Protein AF-A0AAX4HUR8-F1 (afdb_monomer)

Nearest PDB structures (foldseek):
  8ap1-assembly1_A  TM=4.121E-01  e=1.807E+00  Saccharomyces cerevisiae S288C
  8atw-assembly1_A  TM=3.876E-01  e=3.031E+00  Sac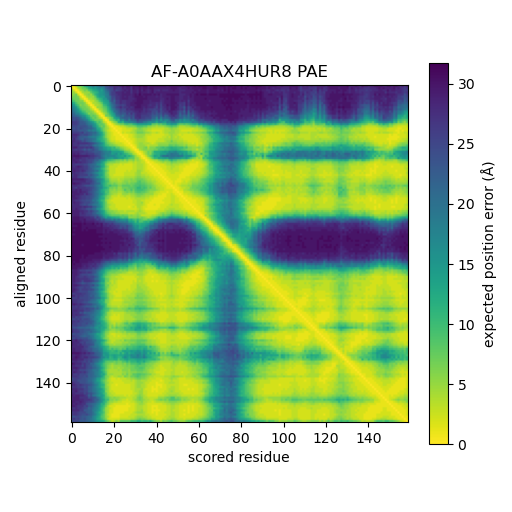charomyces cerevisiae S288C

Mean predicted aligned error: 12.11 Å

Organism: NCBI:txid28202

Secondary structure (DSSP, 8-state):
----------------PPPEEEEEEEEPP--TTEEEEEEEEEEEE-TTT--EEEEEEEEEEEEPP----------SS------PPPEEEEEEEEEEEE-TTEEEETTEEEEEETTEEEEEEEEEE-TTT-SEEEEE-SSEEEEEEE-TTSEEEEEEEE-

Foldseek 3Di:
DDDDDDPDPPPPPPPPDKDKDWQDKDFFDDDPQFDDKDKDWDWDADPVVQFIWIKIWIKTWGFDPDPPDPPDDDDPDDDDDPPRRDTDIDTRDIDITGDPQFGQDPQWTWRQDPVGIDTQFGWDADPPPRDTDTDGPPQKDWDWDADPRRIIIIMIIGD

pLDDT: mean 78.58, std 18.95, range [36.38, 96.88]

Radius of gyration: 25.35 Å; Cα contacts (8 Å, |Δi|>4): 285; chains: 1; bounding box: 39×41×106 Å

Structure (mmCIF, N/CA/C/O backbone):
data_AF-A0AAX4HUR8-F1
#
_entry.id   AF-A0AAX4HUR8-F1
#
loop_
_atom_site.group_PDB
_atom_site.id
_atom_site.type_symbol
_atom_site.label_atom_id
_atom_site.label_alt_id
_atom_site.label_comp_id
_atom_site.label_asym_id
_atom_site.label_entity_id
_atom_site.label_seq_id
_atom_site.pdbx_PDB_ins_code
_atom_site.Cartn_x
_atom_site.Cartn_y
_atom_site.Cartn_z
_atom_site.occupancy
_atom_site.B_iso_or_equiv
_atom_site.auth_seq_id
_atom_site.auth_comp_id
_atom_site.auth_asym_id
_atom_site.auth_atom_id
_atom_site.pdbx_PDB_model_num
ATOM 1 N N . MET A 1 1 ? 3.579 2.867 66.868 1.00 40.28 1 MET A N 1
ATOM 2 C CA . MET A 1 1 ? 4.511 2.815 65.719 1.00 40.28 1 MET A CA 1
ATOM 3 C C . MET A 1 1 ? 3.750 3.255 64.473 1.00 40.28 1 MET A C 1
ATOM 5 O O . MET A 1 1 ? 2.793 2.588 64.101 1.00 40.28 1 MET A O 1
ATOM 9 N N . LYS A 1 2 ? 4.072 4.431 63.918 1.00 36.38 2 LYS A N 1
ATOM 10 C CA . LYS A 1 2 ? 3.378 5.023 62.760 1.00 36.38 2 LYS A CA 1
ATOM 11 C C . LYS A 1 2 ? 3.908 4.366 61.481 1.00 36.38 2 LYS A C 1
ATOM 13 O O . LYS A 1 2 ? 5.104 4.434 61.228 1.00 36.38 2 LYS A O 1
ATOM 18 N N . LYS A 1 3 ? 3.035 3.700 60.721 1.00 42.44 3 LYS A N 1
ATOM 19 C CA . LYS A 1 3 ? 3.377 3.083 59.433 1.00 42.44 3 LYS A CA 1
ATOM 20 C C . LYS A 1 3 ? 3.291 4.147 58.340 1.00 42.44 3 LYS A C 1
ATOM 22 O O . LYS A 1 3 ? 2.216 4.676 58.078 1.00 42.44 3 LYS A O 1
ATOM 27 N N . THR A 1 4 ? 4.426 4.476 57.743 1.00 51.12 4 THR A N 1
ATOM 28 C CA . THR A 1 4 ? 4.532 5.285 56.529 1.00 51.12 4 THR A CA 1
ATOM 29 C C . THR A 1 4 ? 4.148 4.428 55.323 1.00 51.12 4 THR A C 1
ATOM 31 O O . THR A 1 4 ? 4.769 3.405 55.053 1.00 51.12 4 THR A O 1
ATOM 34 N N . LEU A 1 5 ? 3.100 4.842 54.611 1.00 49.22 5 LEU A N 1
ATOM 35 C CA . LEU A 1 5 ? 2.733 4.326 53.294 1.00 49.22 5 LEU A CA 1
ATOM 36 C C . LEU A 1 5 ? 3.484 5.150 52.244 1.00 49.22 5 LEU A C 1
ATOM 38 O O . LEU A 1 5 ? 3.211 6.336 52.083 1.00 49.22 5 LEU A O 1
ATOM 42 N N . ILE A 1 6 ? 4.438 4.530 51.550 1.00 50.50 6 ILE A N 1
ATOM 43 C CA . ILE A 1 6 ? 5.059 5.102 50.353 1.00 50.50 6 ILE A CA 1
ATOM 44 C C . ILE A 1 6 ? 4.239 4.605 49.163 1.00 50.50 6 ILE A C 1
ATOM 46 O O . ILE A 1 6 ? 4.325 3.439 48.784 1.00 50.50 6 ILE A O 1
ATOM 50 N N . ALA A 1 7 ? 3.406 5.482 48.607 1.00 49.34 7 ALA A N 1
ATOM 51 C CA . ALA A 1 7 ? 2.746 5.251 47.331 1.00 49.34 7 ALA A CA 1
ATOM 52 C C . ALA A 1 7 ? 3.764 5.503 46.210 1.00 49.34 7 ALA A C 1
ATOM 54 O O . ALA A 1 7 ? 4.065 6.648 45.877 1.00 49.34 7 ALA A O 1
ATOM 55 N N . ALA A 1 8 ? 4.328 4.431 45.654 1.00 50.16 8 ALA A N 1
ATOM 56 C CA . ALA A 1 8 ? 5.108 4.503 44.428 1.00 50.16 8 ALA A CA 1
ATOM 57 C C . ALA A 1 8 ? 4.134 4.590 43.245 1.00 50.16 8 ALA A C 1
ATOM 59 O O . ALA A 1 8 ? 3.567 3.590 42.806 1.00 50.16 8 ALA A O 1
ATOM 60 N N . LEU A 1 9 ? 3.903 5.813 42.770 1.00 45.25 9 LEU A N 1
ATOM 61 C CA . LEU A 1 9 ? 3.210 6.082 41.518 1.00 45.25 9 LEU A CA 1
ATOM 62 C C . LEU A 1 9 ? 4.134 5.637 40.374 1.00 45.25 9 LEU A C 1
ATOM 64 O O . LEU A 1 9 ? 5.033 6.369 39.966 1.00 45.25 9 LEU A O 1
ATOM 68 N N . VAL A 1 10 ? 3.957 4.404 39.903 1.00 46.19 10 VAL A N 1
ATOM 69 C CA . VAL A 1 10 ? 4.623 3.907 38.696 1.00 46.19 10 VAL A CA 1
ATOM 70 C C . VAL A 1 10 ? 3.979 4.623 37.511 1.00 46.19 10 VAL A C 1
ATOM 72 O O . VAL A 1 10 ? 2.896 4.250 37.067 1.00 46.19 10 VAL A O 1
ATOM 75 N N . LEU A 1 11 ? 4.620 5.689 37.023 1.00 46.53 11 LEU A N 1
ATOM 76 C CA . LEU A 1 11 ? 4.319 6.229 35.702 1.00 46.53 11 LEU A CA 1
ATOM 77 C C . LEU A 1 11 ? 4.696 5.151 34.681 1.00 46.53 11 LEU A C 1
ATOM 79 O O . LEU A 1 11 ? 5.865 4.996 34.333 1.00 46.53 11 LEU A O 1
ATOM 83 N N . ALA A 1 12 ? 3.707 4.387 34.225 1.00 45.06 12 ALA A N 1
ATOM 84 C CA . ALA A 1 12 ? 3.840 3.562 33.039 1.00 45.06 12 ALA A CA 1
ATOM 85 C C . ALA A 1 12 ? 3.946 4.501 31.830 1.00 45.06 12 ALA A C 1
ATOM 87 O O . ALA A 1 12 ? 2.948 4.901 31.236 1.00 45.06 12 ALA A O 1
ATOM 88 N N . THR A 1 13 ? 5.165 4.909 31.493 1.00 42.19 13 THR A N 1
ATOM 89 C CA . THR A 1 13 ? 5.462 5.466 30.176 1.00 42.19 13 THR A CA 1
ATOM 90 C C . THR A 1 13 ? 5.362 4.313 29.186 1.00 42.19 13 THR A C 1
ATOM 92 O O . THR A 1 13 ? 6.303 3.534 29.042 1.00 42.19 13 THR A O 1
ATOM 95 N N . SER A 1 14 ? 4.199 4.149 28.559 1.00 47.03 14 SER A N 1
ATOM 96 C CA . SER A 1 14 ? 4.033 3.257 27.416 1.00 47.03 14 SER A CA 1
ATOM 97 C C . SER A 1 14 ? 4.912 3.780 26.284 1.00 47.03 14 SER A C 1
ATOM 99 O O . SER A 1 14 ? 4.626 4.816 25.685 1.00 47.03 14 SER A O 1
ATOM 101 N N . ILE A 1 15 ? 6.024 3.093 26.049 1.00 45.91 15 ILE A N 1
ATOM 102 C CA . ILE A 1 15 ? 6.857 3.286 24.869 1.00 45.91 15 ILE A CA 1
ATOM 103 C C . ILE A 1 15 ? 6.041 2.668 23.732 1.00 45.91 15 ILE A C 1
ATOM 105 O O . ILE A 1 15 ? 5.941 1.448 23.657 1.00 45.91 15 ILE A O 1
ATOM 109 N N . ALA A 1 16 ? 5.365 3.494 22.934 1.00 48.47 16 ALA A N 1
ATOM 110 C CA . ALA A 1 16 ? 4.722 3.028 21.713 1.00 48.47 16 ALA A CA 1
ATOM 111 C C . ALA A 1 16 ? 5.844 2.619 20.752 1.00 48.47 16 ALA A C 1
ATOM 113 O O . ALA A 1 16 ? 6.583 3.477 20.259 1.00 48.47 16 ALA A O 1
ATOM 114 N N . ASN A 1 17 ? 6.056 1.316 20.579 1.00 57.72 17 ASN A N 1
ATOM 115 C CA . ASN A 1 17 ? 6.980 0.833 19.569 1.00 57.72 17 ASN A CA 1
ATOM 116 C C . ASN A 1 17 ? 6.216 0.769 18.248 1.00 57.72 17 ASN A C 1
ATOM 118 O O . ASN A 1 17 ? 5.099 0.266 18.168 1.00 57.72 17 ASN A O 1
ATOM 122 N N . ALA A 1 18 ? 6.826 1.294 17.193 1.00 63.19 18 ALA A N 1
ATOM 123 C CA . ALA A 1 18 ? 6.280 1.146 15.858 1.00 63.19 18 ALA A CA 1
ATOM 124 C C . ALA A 1 18 ? 6.401 -0.325 15.431 1.00 63.19 18 ALA A C 1
ATOM 126 O O . ALA A 1 18 ? 7.513 -0.852 15.364 1.00 63.19 18 ALA A O 1
ATOM 127 N N . ALA A 1 19 ? 5.282 -0.999 15.151 1.00 79.31 19 ALA A N 1
ATOM 128 C CA . ALA A 1 19 ? 5.323 -2.339 14.579 1.00 79.31 19 ALA A CA 1
ATOM 129 C C . ALA A 1 19 ? 5.488 -2.227 13.059 1.00 79.31 19 ALA A C 1
ATOM 131 O O . ALA A 1 19 ? 4.710 -1.544 12.393 1.00 79.31 19 ALA A O 1
ATOM 132 N N . GLU A 1 20 ? 6.492 -2.910 12.506 1.00 87.12 20 GLU A N 1
ATOM 133 C CA . GLU A 1 20 ? 6.749 -2.970 11.065 1.00 87.12 20 GLU A CA 1
ATOM 134 C C . GLU A 1 20 ? 6.484 -4.384 10.537 1.00 87.12 20 GLU A C 1
ATOM 136 O O . GLU A 1 20 ? 7.049 -5.364 11.025 1.00 87.12 20 GLU A O 1
ATOM 141 N N . VAL A 1 21 ? 5.631 -4.500 9.519 1.00 88.56 21 VAL A N 1
ATOM 142 C CA . VAL A 1 21 ? 5.256 -5.771 8.887 1.00 88.56 21 VAL A CA 1
ATOM 143 C C . VAL A 1 21 ? 5.483 -5.675 7.386 1.00 88.56 21 VAL A C 1
ATOM 145 O O . VAL A 1 21 ? 4.933 -4.806 6.713 1.00 88.56 21 VAL A O 1
ATOM 148 N N . THR A 1 22 ? 6.282 -6.584 6.827 1.00 91.88 22 THR A N 1
ATOM 149 C CA . THR A 1 22 ? 6.431 -6.689 5.368 1.00 91.88 22 THR A CA 1
ATOM 150 C C . THR A 1 22 ? 5.187 -7.350 4.782 1.00 91.88 22 THR A C 1
ATOM 152 O O . THR A 1 22 ? 4.938 -8.522 5.049 1.00 91.88 22 THR A O 1
ATOM 155 N N . VAL A 1 23 ? 4.417 -6.610 3.982 1.00 92.00 23 VAL A N 1
ATOM 156 C CA . VAL A 1 23 ? 3.168 -7.099 3.366 1.00 92.00 23 VAL A CA 1
ATOM 157 C C . VAL A 1 23 ? 3.392 -7.692 1.979 1.00 92.00 23 VAL A C 1
ATOM 159 O O . VAL A 1 23 ? 2.668 -8.588 1.564 1.00 92.00 23 VAL A O 1
ATOM 162 N N . LEU A 1 24 ? 4.410 -7.221 1.257 1.00 94.62 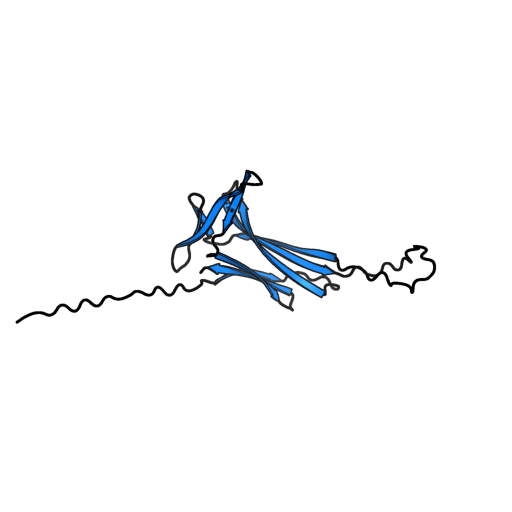24 LEU A N 1
ATOM 163 C CA . LEU A 1 24 ? 4.815 -7.797 -0.020 1.00 94.62 24 LEU A CA 1
ATOM 164 C C . LEU A 1 24 ? 6.322 -7.668 -0.190 1.00 94.62 24 LEU A C 1
ATOM 166 O O . LEU A 1 24 ? 6.900 -6.607 0.053 1.00 94.62 24 LEU A O 1
ATOM 170 N N . LYS A 1 25 ? 6.936 -8.740 -0.680 1.00 95.25 25 LYS A N 1
ATOM 171 C CA . LYS A 1 25 ? 8.327 -8.754 -1.112 1.00 95.25 25 LYS A CA 1
ATOM 172 C C . LYS A 1 25 ? 8.438 -9.556 -2.400 1.00 95.25 25 LYS A C 1
ATOM 174 O O . LYS A 1 25 ? 8.170 -10.754 -2.398 1.00 95.25 25 LYS A O 1
ATOM 179 N N . THR A 1 26 ? 8.780 -8.897 -3.501 1.00 95.00 26 THR A N 1
ATOM 180 C CA . THR A 1 26 ? 8.817 -9.535 -4.824 1.00 95.00 26 THR A CA 1
ATOM 181 C C . THR A 1 26 ? 9.828 -8.867 -5.749 1.00 95.00 26 THR A C 1
ATOM 183 O O . THR A 1 26 ? 10.299 -7.762 -5.487 1.00 95.00 26 THR A O 1
ATOM 186 N N . THR A 1 27 ? 10.163 -9.528 -6.851 1.00 93.31 27 THR A N 1
ATOM 187 C CA . THR A 1 27 ? 10.950 -8.932 -7.930 1.00 93.31 27 THR A CA 1
ATOM 188 C C . THR A 1 27 ? 10.004 -8.324 -8.954 1.00 93.31 27 THR A C 1
ATOM 190 O O . THR A 1 27 ? 9.115 -9.003 -9.465 1.00 93.31 27 THR A O 1
ATOM 193 N N . VAL A 1 28 ? 10.201 -7.046 -9.264 1.00 91.25 28 VAL A N 1
ATOM 194 C CA . VAL A 1 28 ? 9.466 -6.355 -10.320 1.00 91.25 28 VAL A CA 1
ATOM 195 C C . VAL A 1 28 ? 10.247 -6.393 -11.630 1.00 91.25 28 VAL A C 1
ATOM 197 O O . VAL A 1 28 ? 11.465 -6.209 -11.623 1.00 91.25 28 VAL A O 1
ATOM 200 N N . PRO A 1 29 ? 9.567 -6.640 -12.763 1.00 84.56 29 PRO A N 1
ATOM 201 C CA . PRO A 1 29 ? 10.210 -6.589 -14.063 1.00 84.56 29 PRO A CA 1
ATOM 202 C C . PRO A 1 29 ? 10.679 -5.162 -14.357 1.00 84.56 29 PRO A C 1
ATOM 204 O O . PRO A 1 29 ? 10.007 -4.192 -14.005 1.00 84.56 29 PRO A O 1
ATOM 207 N N . THR A 1 30 ? 11.822 -5.053 -15.031 1.00 79.00 30 THR A N 1
ATOM 208 C CA . THR A 1 30 ? 12.388 -3.776 -15.470 1.00 79.00 30 THR A CA 1
ATOM 209 C C . THR A 1 30 ? 12.462 -3.744 -16.983 1.00 79.00 30 THR A C 1
ATOM 211 O O . THR A 1 30 ? 12.902 -4.715 -17.607 1.00 79.00 30 THR A O 1
ATOM 214 N N . THR A 1 31 ? 12.062 -2.635 -17.600 1.00 75.19 31 THR A N 1
ATOM 215 C CA . THR A 1 31 ? 12.323 -2.445 -19.027 1.00 75.19 31 THR A CA 1
ATOM 216 C C . THR A 1 31 ? 13.791 -2.075 -19.240 1.00 75.19 31 THR A C 1
ATOM 218 O O . THR A 1 31 ? 14.363 -1.276 -18.505 1.00 75.19 31 THR A O 1
ATOM 221 N N . ALA A 1 32 ? 14.434 -2.617 -20.280 1.00 62.94 32 ALA A N 1
ATOM 222 C CA . ALA A 1 32 ? 15.856 -2.365 -20.562 1.00 62.94 32 ALA A CA 1
ATOM 223 C C . ALA A 1 32 ? 16.209 -0.876 -20.806 1.00 62.94 32 ALA A C 1
ATOM 225 O O . ALA A 1 32 ? 17.383 -0.530 -20.912 1.00 62.94 32 ALA A O 1
ATOM 226 N N . ARG A 1 33 ? 15.197 -0.006 -20.926 1.00 63.41 33 ARG A N 1
ATOM 227 C CA . ARG A 1 33 ? 15.302 1.436 -21.197 1.00 63.41 33 ARG A CA 1
ATOM 228 C C . ARG A 1 33 ? 14.920 2.304 -19.992 1.00 63.41 33 ARG A C 1
ATOM 230 O O . ARG A 1 33 ? 14.896 3.527 -20.123 1.00 63.41 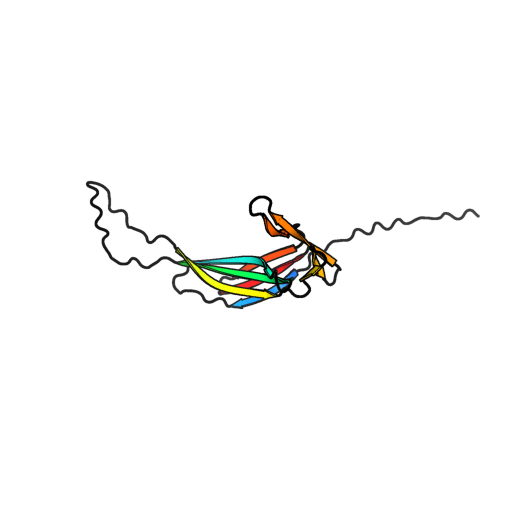33 ARG A O 1
ATOM 237 N N . ALA A 1 34 ? 14.592 1.694 -18.854 1.00 61.78 34 ALA A N 1
ATOM 238 C CA . ALA A 1 34 ? 14.195 2.410 -17.652 1.00 61.78 34 ALA A CA 1
ATOM 239 C C . ALA A 1 34 ? 15.394 3.089 -16.986 1.00 61.78 34 ALA A C 1
ATOM 241 O O . ALA A 1 34 ? 16.458 2.489 -16.829 1.00 61.78 34 ALA A O 1
ATOM 242 N N . TYR A 1 35 ? 15.198 4.334 -16.555 1.00 67.56 35 TYR A N 1
ATOM 243 C CA . TYR A 1 35 ? 16.200 5.071 -15.781 1.00 67.56 35 TYR A CA 1
ATOM 244 C C . TYR A 1 35 ? 15.877 5.068 -14.284 1.00 67.56 35 TYR A C 1
ATOM 246 O O . TYR A 1 35 ? 16.760 4.870 -13.453 1.00 67.56 35 TYR A O 1
ATOM 254 N N . ASN A 1 36 ? 14.595 5.241 -13.950 1.00 81.25 36 ASN A N 1
ATOM 255 C CA . ASN A 1 36 ? 14.095 5.282 -12.583 1.00 81.25 36 ASN A CA 1
ATOM 256 C C . ASN A 1 36 ? 12.824 4.445 -12.458 1.00 81.25 36 ASN A C 1
ATOM 258 O O . ASN A 1 36 ? 11.900 4.592 -13.259 1.00 81.25 36 ASN A O 1
ATOM 262 N N . GLN A 1 37 ? 12.763 3.625 -11.409 1.00 88.75 37 GLN A N 1
ATOM 263 C CA . GLN A 1 37 ? 11.538 2.975 -10.956 1.00 88.75 37 GLN A CA 1
ATOM 264 C C . GLN A 1 37 ? 11.033 3.704 -9.708 1.00 88.75 37 GLN A C 1
ATOM 266 O O . GLN A 1 37 ? 11.803 3.969 -8.785 1.00 88.75 37 GLN A O 1
ATOM 271 N N . THR A 1 38 ? 9.740 4.009 -9.665 1.00 91.81 38 THR A N 1
ATOM 272 C CA . THR A 1 38 ? 9.079 4.582 -8.488 1.00 91.81 38 THR A CA 1
ATOM 273 C C . THR A 1 38 ? 7.958 3.659 -8.049 1.00 91.81 38 THR A C 1
ATOM 275 O O . THR A 1 38 ? 7.145 3.237 -8.869 1.00 91.81 38 THR A O 1
ATOM 278 N N . ALA A 1 39 ? 7.912 3.346 -6.757 1.00 94.81 39 ALA A N 1
ATOM 279 C CA . ALA A 1 39 ? 6.862 2.527 -6.175 1.00 94.81 39 ALA A CA 1
ATOM 280 C C . ALA A 1 39 ? 5.927 3.359 -5.307 1.00 94.81 39 ALA A C 1
ATOM 282 O O . ALA A 1 39 ? 6.350 4.212 -4.528 1.00 94.81 39 ALA A O 1
ATOM 283 N N . TYR A 1 40 ? 4.643 3.057 -5.424 1.00 95.62 40 TYR A N 1
ATOM 284 C CA . TYR A 1 40 ? 3.569 3.663 -4.666 1.00 95.62 40 TYR A CA 1
ATOM 285 C C . TYR A 1 40 ? 2.756 2.556 -4.009 1.00 95.62 40 TYR A C 1
ATOM 287 O O . TYR A 1 40 ? 2.388 1.577 -4.659 1.00 95.62 40 TYR A O 1
ATOM 295 N N . ALA A 1 41 ? 2.429 2.734 -2.734 1.00 96.06 41 ALA A N 1
ATOM 296 C CA . ALA A 1 41 ? 1.454 1.911 -2.036 1.00 96.06 41 ALA A CA 1
ATOM 297 C C . ALA A 1 41 ? 0.392 2.807 -1.404 1.00 96.06 41 ALA A C 1
ATOM 299 O O . ALA A 1 41 ? 0.692 3.885 -0.888 1.00 96.06 41 ALA A O 1
ATOM 300 N N . LYS A 1 42 ? -0.862 2.365 -1.454 1.00 94.31 42 LYS A N 1
ATOM 301 C CA . LYS A 1 42 ? -1.986 3.035 -0.800 1.00 94.31 42 LYS A CA 1
ATOM 302 C C . LYS A 1 42 ? -2.940 2.019 -0.199 1.00 94.31 42 LYS A C 1
ATOM 304 O O . LYS A 1 42 ? -3.134 0.940 -0.754 1.00 94.31 42 LYS A O 1
ATOM 309 N N . PHE A 1 43 ? -3.580 2.405 0.896 1.00 93.94 43 PHE A N 1
ATOM 310 C CA . PHE A 1 43 ? -4.682 1.634 1.451 1.00 93.94 43 PHE A CA 1
ATOM 311 C C . PHE A 1 43 ? -5.867 1.657 0.487 1.00 93.94 43 PHE A C 1
ATOM 313 O O . PHE A 1 43 ? -6.192 2.686 -0.114 1.00 93.94 43 PHE A O 1
ATOM 320 N N . ALA A 1 44 ? -6.507 0.511 0.341 1.00 91.81 44 ALA A N 1
ATOM 321 C CA . ALA A 1 44 ? -7.730 0.334 -0.406 1.00 91.81 44 ALA A CA 1
ATOM 322 C C . ALA A 1 44 ? -8.706 -0.489 0.427 1.00 91.81 44 ALA A C 1
ATOM 324 O O . ALA A 1 44 ? -8.300 -1.372 1.179 1.00 91.81 44 ALA A O 1
ATOM 325 N N . ILE A 1 45 ? -9.986 -0.179 0.271 1.00 88.81 45 ILE A N 1
ATOM 326 C CA . ILE A 1 45 ? -11.082 -0.931 0.865 1.00 88.81 45 ILE A CA 1
ATOM 327 C C . ILE A 1 45 ? -12.019 -1.304 -0.270 1.00 88.81 45 ILE A C 1
ATOM 329 O O . ILE A 1 45 ? -12.361 -0.453 -1.098 1.00 88.81 45 ILE A O 1
ATOM 333 N N . ASP A 1 46 ? -12.387 -2.572 -0.322 1.00 85.50 46 ASP A N 1
ATOM 334 C CA . ASP A 1 46 ? -13.515 -3.029 -1.113 1.00 85.50 46 ASP A CA 1
ATOM 335 C C . ASP A 1 46 ? -14.795 -2.748 -0.316 1.00 85.50 46 ASP A C 1
ATOM 337 O O . ASP A 1 46 ? -14.933 -3.181 0.825 1.00 85.50 46 ASP A O 1
ATOM 341 N N . PHE A 1 47 ? -15.708 -1.955 -0.874 1.00 80.00 47 PHE A N 1
ATOM 342 C CA . PHE A 1 47 ? -16.917 -1.546 -0.155 1.00 80.00 47 PHE A CA 1
ATOM 343 C C . PHE A 1 47 ? -17.969 -2.650 -0.061 1.00 80.00 47 PHE A C 1
ATOM 345 O O . PHE A 1 47 ? -18.805 -2.593 0.842 1.00 80.00 47 PHE A O 1
ATOM 352 N N . ASP A 1 48 ? -17.915 -3.640 -0.950 1.00 82.56 48 ASP A N 1
ATOM 353 C CA . ASP A 1 48 ? -18.863 -4.746 -0.983 1.00 82.56 48 ASP A CA 1
ATOM 354 C C . ASP A 1 48 ? -18.430 -5.831 0.008 1.00 82.56 48 ASP A C 1
ATOM 356 O O . ASP A 1 48 ? -19.236 -6.300 0.814 1.00 82.56 48 ASP A O 1
ATOM 360 N N . THR A 1 49 ? -17.142 -6.190 0.008 1.00 83.38 49 THR A N 1
ATOM 361 C CA . THR A 1 49 ? -16.601 -7.226 0.906 1.00 83.38 49 THR A CA 1
ATOM 362 C C . THR A 1 49 ? -16.094 -6.678 2.238 1.00 83.38 49 THR A C 1
ATOM 364 O O . THR A 1 49 ? -15.857 -7.450 3.167 1.00 83.38 49 THR A O 1
ATOM 367 N N . LYS A 1 50 ? -15.928 -5.353 2.352 1.00 81.50 50 LYS A N 1
ATOM 368 C CA . LYS A 1 50 ? -15.261 -4.659 3.471 1.00 81.50 50 LYS A CA 1
ATOM 369 C C . LYS A 1 50 ? -13.820 -5.114 3.708 1.00 81.50 50 LYS A C 1
ATOM 371 O O 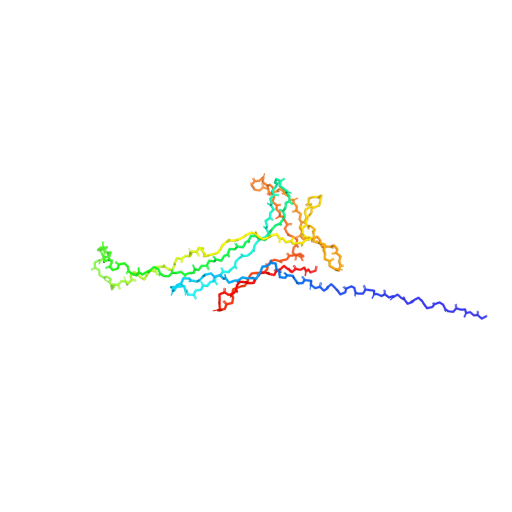. LYS A 1 50 ? -13.246 -4.823 4.760 1.00 81.50 50 LYS A O 1
ATOM 376 N N . GLU A 1 51 ? -13.217 -5.805 2.746 1.00 85.44 51 GLU A N 1
ATOM 377 C CA . GLU A 1 51 ? -11.829 -6.229 2.851 1.00 85.44 51 GLU A CA 1
ATOM 378 C C . GLU A 1 51 ? -10.879 -5.060 2.610 1.00 85.44 51 GLU A C 1
ATOM 380 O O . GLU A 1 51 ? -11.119 -4.179 1.778 1.00 85.44 51 GLU A O 1
ATOM 385 N N . THR A 1 52 ? -9.776 -5.064 3.353 1.00 88.06 52 THR A N 1
ATOM 386 C CA . THR A 1 52 ? -8.753 -4.025 3.280 1.00 88.06 52 THR A CA 1
ATOM 387 C C . THR A 1 52 ? -7.501 -4.594 2.618 1.00 88.06 52 THR A C 1
ATOM 389 O O . THR A 1 52 ? -7.117 -5.747 2.832 1.00 88.06 52 THR A O 1
ATOM 392 N N . ALA A 1 53 ? -6.871 -3.794 1.764 1.00 93.12 53 ALA A N 1
ATOM 393 C CA . ALA A 1 53 ? -5.699 -4.201 1.003 1.00 93.12 53 ALA A CA 1
ATOM 394 C C . ALA A 1 53 ? -4.720 -3.039 0.807 1.00 93.12 53 ALA A C 1
ATOM 396 O O . ALA A 1 53 ? -5.097 -1.864 0.799 1.00 93.12 53 ALA A O 1
ATOM 397 N N . ALA A 1 54 ? -3.455 -3.373 0.584 1.00 94.56 54 ALA A N 1
ATOM 398 C CA . ALA A 1 54 ? -2.462 -2.484 0.010 1.00 94.56 54 ALA A CA 1
ATOM 399 C C . ALA A 1 54 ? -2.540 -2.580 -1.518 1.00 94.56 54 ALA A C 1
ATOM 401 O O . ALA A 1 54 ? -2.173 -3.600 -2.101 1.00 94.56 54 ALA A O 1
ATOM 402 N N . LYS A 1 55 ? -2.979 -1.505 -2.182 1.00 95.81 55 LYS A N 1
ATOM 403 C CA . LYS A 1 55 ? -2.828 -1.362 -3.635 1.00 95.81 55 LYS A CA 1
ATOM 404 C C . LYS A 1 55 ? -1.452 -0.815 -3.944 1.00 95.81 55 LYS A C 1
ATOM 406 O O . LYS A 1 55 ? -1.093 0.264 -3.468 1.00 95.81 55 LYS A O 1
ATOM 411 N N . ILE A 1 56 ? -0.720 -1.549 -4.764 1.00 96.88 56 ILE A N 1
ATOM 412 C CA . ILE A 1 56 ? 0.679 -1.307 -5.073 1.00 96.88 56 ILE A CA 1
ATOM 413 C C . ILE A 1 56 ? 0.801 -1.027 -6.568 1.00 96.88 56 ILE A C 1
ATOM 415 O O . ILE A 1 56 ? 0.156 -1.667 -7.402 1.00 96.88 56 ILE A O 1
ATOM 419 N N . LEU A 1 57 ? 1.611 -0.030 -6.901 1.00 96.31 57 LEU A N 1
ATOM 420 C CA . LEU A 1 57 ? 1.878 0.396 -8.264 1.00 96.31 57 LEU A CA 1
ATOM 421 C C . LEU A 1 57 ? 3.362 0.719 -8.388 1.00 96.31 57 LEU A C 1
ATOM 423 O O . LEU A 1 57 ? 3.865 1.565 -7.653 1.00 96.31 57 LEU A O 1
ATOM 427 N N . VAL A 1 58 ? 4.047 0.086 -9.333 1.00 94.38 58 VAL A N 1
ATOM 428 C CA . VAL A 1 58 ? 5.407 0.466 -9.719 1.00 94.38 58 VAL A CA 1
ATOM 429 C C . VAL A 1 58 ? 5.372 1.030 -11.123 1.00 94.38 58 VAL A C 1
ATOM 431 O O . VAL A 1 58 ? 4.839 0.415 -12.054 1.00 94.38 58 VAL A O 1
ATOM 434 N N . THR A 1 59 ? 5.939 2.218 -11.259 1.00 92.94 59 THR A N 1
ATOM 435 C CA . THR A 1 59 ? 6.063 2.924 -12.525 1.00 92.94 59 THR A CA 1
ATOM 436 C C . THR A 1 59 ? 7.521 3.113 -12.895 1.00 92.94 59 THR A C 1
ATOM 438 O O . THR A 1 59 ? 8.357 3.330 -12.021 1.00 92.94 59 THR A O 1
ATOM 441 N N . GLU A 1 60 ? 7.810 3.114 -14.186 1.00 90.94 60 GLU A N 1
ATOM 442 C CA . GLU A 1 60 ? 9.124 3.425 -14.737 1.00 90.94 60 GLU A CA 1
ATOM 443 C C . GLU A 1 60 ? 9.062 4.666 -15.605 1.00 90.94 60 GLU A C 1
ATOM 445 O O . GLU A 1 60 ? 8.095 4.865 -16.342 1.00 90.94 60 GLU A O 1
ATOM 450 N N . GLU A 1 61 ? 10.119 5.466 -15.556 1.00 84.75 61 GLU A N 1
ATOM 451 C CA . GLU A 1 61 ? 10.380 6.482 -16.569 1.00 84.75 61 GLU A CA 1
ATOM 452 C C . GLU A 1 61 ? 11.168 5.861 -17.723 1.00 84.75 61 GLU A C 1
ATOM 454 O O . GLU A 1 61 ? 12.291 5.378 -17.537 1.00 84.75 61 GLU A O 1
ATOM 459 N N . ILE A 1 62 ? 10.578 5.901 -18.917 1.00 81.12 62 ILE A N 1
ATOM 460 C CA . ILE A 1 62 ? 11.192 5.454 -20.165 1.00 81.12 62 ILE A CA 1
ATOM 461 C C . ILE A 1 62 ? 11.383 6.638 -21.113 1.00 81.12 62 ILE A C 1
ATOM 463 O O . ILE A 1 62 ? 10.523 7.513 -21.241 1.00 81.12 62 ILE A O 1
ATOM 467 N N . PHE A 1 63 ? 12.501 6.636 -21.831 1.00 70.19 63 PHE A N 1
ATOM 468 C CA . PHE A 1 63 ? 12.667 7.463 -23.019 1.00 70.19 63 PHE A CA 1
ATOM 469 C C . PHE A 1 63 ? 12.261 6.629 -24.227 1.00 70.19 63 PHE A C 1
ATOM 471 O O . PHE A 1 63 ? 12.873 5.596 -24.510 1.00 70.19 63 PHE A O 1
ATOM 478 N N . ASN A 1 64 ? 11.225 7.068 -24.940 1.00 61.69 64 ASN A N 1
ATOM 479 C CA . ASN A 1 64 ? 10.939 6.487 -26.243 1.00 61.69 64 ASN A CA 1
ATOM 480 C C . ASN A 1 64 ? 12.143 6.751 -27.150 1.00 61.69 64 ASN A C 1
ATOM 482 O O . ASN A 1 64 ? 12.706 7.846 -27.136 1.00 61.69 64 ASN A O 1
ATOM 486 N N . GLU A 1 65 ? 12.578 5.731 -27.888 1.00 54.59 65 GLU A N 1
ATOM 487 C CA . GLU A 1 65 ? 13.628 5.922 -28.883 1.00 54.59 65 GLU A CA 1
ATOM 488 C C . GLU A 1 65 ? 13.201 7.026 -2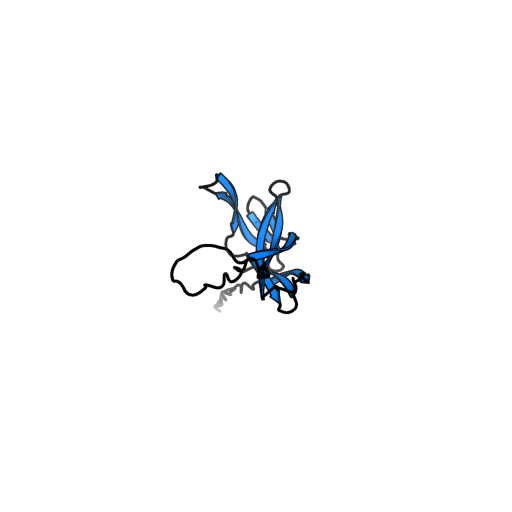9.846 1.00 54.59 65 GLU A C 1
ATOM 490 O O . GLU A 1 65 ? 12.040 7.112 -30.245 1.00 54.59 65 GLU A O 1
ATOM 495 N N . TRP A 1 66 ? 14.164 7.878 -30.185 1.00 51.12 66 TRP A N 1
ATOM 496 C CA . TRP A 1 66 ? 14.046 8.847 -31.260 1.00 51.12 66 TRP A CA 1
ATOM 497 C C . TRP A 1 66 ? 13.543 8.122 -32.515 1.00 51.12 66 TRP A C 1
ATOM 499 O O . TRP A 1 66 ? 14.260 7.288 -33.065 1.00 51.12 66 TRP A O 1
ATOM 509 N N . ASP A 1 67 ? 12.329 8.423 -32.975 1.00 44.78 67 ASP A N 1
ATOM 510 C CA . ASP A 1 67 ? 11.731 7.759 -34.142 1.00 44.78 67 ASP A CA 1
ATOM 511 C C . ASP A 1 67 ? 12.370 8.189 -35.474 1.00 44.78 67 ASP A C 1
ATOM 513 O O . ASP A 1 67 ? 11.933 7.784 -36.549 1.00 44.78 67 ASP A O 1
ATOM 517 N N . GLY A 1 68 ? 13.432 8.998 -35.432 1.00 47.25 68 GLY A N 1
ATOM 518 C CA . GLY A 1 68 ? 14.173 9.394 -36.622 1.00 47.25 68 GLY A CA 1
ATOM 519 C C . GLY A 1 68 ? 13.403 10.354 -37.515 1.00 47.25 68 GLY A C 1
ATOM 520 O O . GLY A 1 68 ? 13.989 10.837 -38.482 1.00 47.25 68 GLY A O 1
ATOM 521 N N . THR A 1 69 ? 12.133 10.651 -37.226 1.00 46.59 69 THR A N 1
ATOM 522 C CA . THR A 1 69 ? 11.318 11.442 -38.136 1.00 46.59 69 THR A CA 1
ATOM 523 C C . THR A 1 69 ? 11.682 12.916 -37.980 1.00 46.59 69 THR A C 1
ATOM 525 O O . THR A 1 69 ? 11.524 13.501 -36.904 1.00 46.59 69 THR A O 1
ATOM 528 N N . PRO A 1 70 ? 12.211 13.568 -39.032 1.00 44.12 70 PRO A N 1
ATOM 529 C CA . PRO A 1 70 ? 12.457 14.996 -38.992 1.00 44.12 70 PRO A CA 1
ATOM 530 C C . PRO A 1 70 ? 11.090 15.678 -38.982 1.00 44.12 70 PRO A C 1
ATOM 532 O O . PRO A 1 70 ? 10.458 15.835 -40.029 1.00 44.12 70 PRO A O 1
ATOM 535 N N . GLY A 1 71 ? 10.618 16.063 -37.796 1.00 44.50 71 GLY A N 1
ATOM 536 C CA . GLY A 1 71 ? 9.442 16.907 -37.646 1.00 44.50 71 GLY A CA 1
ATOM 537 C C . GLY A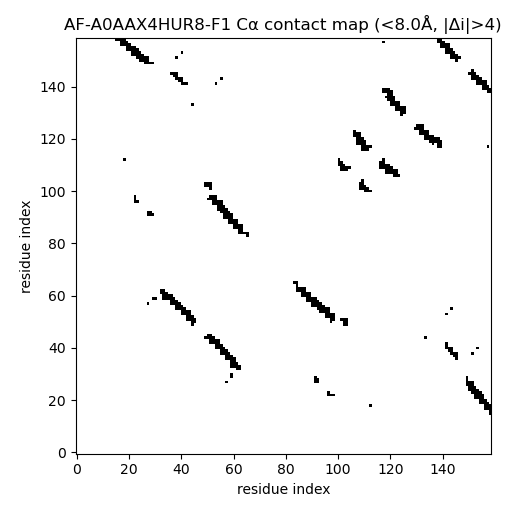 1 71 ? 9.660 18.208 -38.414 1.00 44.50 71 GLY A C 1
ATOM 538 O O . GLY A 1 71 ? 10.376 19.095 -37.957 1.00 44.50 71 GLY A O 1
ATOM 539 N N . HIS A 1 72 ? 9.076 18.299 -39.608 1.00 41.53 72 HIS A N 1
ATOM 540 C CA . HIS A 1 72 ? 9.069 19.501 -40.431 1.00 41.53 72 HIS A CA 1
ATOM 541 C C . HIS A 1 72 ? 8.135 20.529 -39.789 1.00 41.53 72 HIS A C 1
ATOM 543 O O . HIS A 1 72 ? 6.954 20.592 -40.117 1.00 41.53 72 HIS A O 1
ATOM 549 N N . TYR A 1 73 ? 8.659 21.344 -38.876 1.00 42.84 73 TYR A N 1
ATOM 550 C CA . TYR A 1 73 ? 8.038 22.622 -38.534 1.00 42.84 73 TYR A CA 1
ATOM 551 C C . TYR A 1 73 ? 8.939 23.754 -39.036 1.00 42.84 73 TYR A C 1
ATOM 553 O O . TYR A 1 73 ? 10.077 23.873 -38.576 1.00 42.84 73 TYR A O 1
ATOM 561 N N . PRO A 1 74 ? 8.479 24.573 -40.000 1.00 42.03 74 PRO A N 1
ATOM 562 C CA . PRO A 1 74 ? 9.294 25.631 -40.567 1.00 42.03 74 PRO A CA 1
ATOM 563 C C . PRO A 1 74 ? 9.340 26.803 -39.583 1.00 42.03 74 PRO A C 1
ATOM 565 O O . PRO A 1 74 ? 8.411 27.604 -39.518 1.00 42.03 74 PRO A O 1
ATOM 568 N N . PHE A 1 75 ? 10.428 26.921 -38.821 1.00 44.28 75 PHE A N 1
ATOM 569 C CA . PHE A 1 75 ? 10.778 28.172 -38.148 1.00 44.28 75 PHE A CA 1
ATOM 570 C C . PHE A 1 75 ? 11.960 28.829 -38.875 1.00 44.28 75 PHE A C 1
ATOM 572 O O . PHE A 1 75 ? 12.945 28.143 -39.144 1.00 44.28 75 PHE A O 1
ATOM 579 N N . PRO A 1 76 ? 11.911 30.137 -39.203 1.00 45.16 76 PRO A N 1
ATOM 580 C CA . PRO A 1 76 ? 12.794 30.686 -40.231 1.00 45.16 76 PRO A CA 1
ATOM 581 C C . PRO A 1 76 ? 14.253 30.914 -39.818 1.00 45.16 76 PRO A C 1
ATOM 583 O O . PRO A 1 76 ? 15.030 31.227 -40.704 1.00 45.16 76 PRO A O 1
ATOM 586 N N . ASN A 1 77 ? 14.641 30.839 -38.532 1.00 47.88 77 ASN A N 1
ATOM 587 C CA . ASN A 1 77 ? 15.990 31.260 -38.090 1.00 47.88 77 ASN A CA 1
ATOM 588 C C . ASN A 1 77 ? 16.424 30.766 -36.683 1.00 47.88 77 ASN A C 1
ATOM 590 O O . ASN A 1 77 ? 17.163 31.452 -35.980 1.00 47.88 77 ASN A O 1
ATOM 594 N N . GLY A 1 78 ? 15.974 29.592 -36.231 1.00 46.22 78 GLY A N 1
ATOM 595 C CA . GLY A 1 78 ? 16.391 29.028 -34.935 1.00 46.22 78 GLY A CA 1
ATOM 596 C C . GLY A 1 78 ? 17.397 27.880 -35.092 1.00 46.22 78 GLY A C 1
ATOM 597 O O . GLY A 1 78 ? 17.234 27.083 -36.016 1.00 46.22 78 GLY A O 1
ATOM 598 N N . PRO A 1 79 ? 18.412 27.733 -34.215 1.00 44.12 79 PRO A N 1
ATOM 599 C CA . PRO A 1 79 ? 19.204 26.509 -34.176 1.00 44.12 79 PRO A CA 1
ATOM 600 C C . PRO A 1 79 ? 18.272 25.321 -33.907 1.00 44.12 79 PRO A C 1
ATOM 602 O O . PRO A 1 79 ? 17.411 25.395 -33.029 1.00 44.12 79 PRO A O 1
ATOM 605 N N . TRP A 1 80 ? 18.443 24.253 -34.692 1.00 50.47 80 TRP A N 1
ATOM 606 C CA . TRP A 1 80 ? 17.754 22.971 -34.562 1.00 50.47 80 TRP A CA 1
ATOM 607 C C . TRP A 1 80 ? 17.626 22.590 -33.084 1.00 50.47 80 TRP A C 1
ATOM 609 O O . TRP A 1 80 ? 18.612 22.205 -32.458 1.00 50.47 80 TRP A O 1
ATOM 619 N N . SER A 1 81 ? 16.432 22.713 -32.503 1.00 49.28 81 SER A N 1
ATOM 620 C CA . SER A 1 81 ? 16.183 22.091 -31.206 1.00 49.28 81 SER A CA 1
ATOM 621 C C . SER A 1 81 ? 16.067 20.596 -31.465 1.00 49.28 81 SER A C 1
ATOM 623 O O . SER A 1 81 ? 15.157 20.192 -32.191 1.00 49.28 81 SER A O 1
ATOM 625 N N . PRO A 1 82 ? 16.968 19.750 -30.935 1.00 51.59 82 PRO A N 1
ATOM 626 C CA . PRO A 1 82 ? 16.720 18.325 -30.978 1.00 51.59 82 PRO A CA 1
ATOM 627 C C . PRO A 1 82 ? 15.447 18.089 -30.167 1.00 51.59 82 PRO A C 1
ATOM 629 O O . PRO A 1 82 ? 15.415 18.405 -28.976 1.00 51.59 82 PRO A O 1
ATOM 632 N N . ASN A 1 83 ? 14.403 17.566 -30.813 1.00 54.66 83 ASN A N 1
ATOM 633 C CA . ASN A 1 83 ? 13.208 17.031 -30.164 1.00 54.66 83 ASN A CA 1
ATOM 634 C C . ASN A 1 83 ? 13.625 15.854 -29.275 1.00 54.66 83 ASN A C 1
ATOM 636 O O . ASN A 1 83 ? 13.464 14.696 -29.644 1.00 54.66 83 ASN A O 1
ATOM 640 N N . ARG A 1 84 ? 14.259 16.127 -28.131 1.00 56.69 84 ARG A N 1
ATOM 641 C CA . ARG A 1 84 ? 14.634 15.079 -27.187 1.00 56.69 84 ARG A CA 1
ATOM 642 C C . ARG A 1 84 ? 13.340 14.365 -26.801 1.00 56.69 84 ARG A C 1
ATOM 644 O O . ARG A 1 84 ? 12.391 15.060 -26.430 1.00 56.69 84 ARG A O 1
ATOM 651 N N . PRO A 1 85 ? 13.275 13.028 -26.907 1.00 61.53 85 PRO A N 1
ATOM 652 C CA . PRO A 1 85 ? 12.085 12.307 -26.494 1.00 61.53 85 PRO A CA 1
ATOM 653 C C . PRO A 1 85 ? 11.780 12.699 -25.051 1.00 61.53 85 PRO A C 1
ATOM 655 O O . PRO A 1 85 ? 12.665 12.668 -24.192 1.00 61.53 85 PRO A O 1
ATOM 658 N N . MET A 1 86 ? 10.557 13.162 -24.800 1.00 66.06 86 MET A N 1
ATOM 659 C CA . MET A 1 86 ? 10.145 13.460 -23.435 1.00 66.06 86 MET A CA 1
ATOM 660 C C . MET A 1 86 ? 10.074 12.138 -22.665 1.00 66.06 86 MET A C 1
ATOM 662 O O . MET A 1 86 ? 9.597 11.143 -23.225 1.00 66.06 86 MET A O 1
ATOM 666 N N . PRO A 1 87 ? 10.545 12.100 -21.408 1.00 71.81 87 PRO A N 1
ATOM 667 C CA . PRO A 1 87 ? 10.354 10.927 -20.577 1.00 71.81 87 PRO A CA 1
ATOM 668 C C . PRO A 1 87 ? 8.852 10.670 -20.441 1.00 71.81 87 PRO A C 1
ATOM 670 O O . PRO A 1 87 ? 8.068 11.591 -20.202 1.00 71.81 87 PRO A O 1
ATOM 673 N N . SER A 1 88 ? 8.453 9.417 -20.624 1.00 80.38 88 SER A N 1
ATOM 674 C CA . SER A 1 88 ? 7.087 8.963 -20.385 1.00 80.38 88 SER A CA 1
ATOM 675 C C . SER A 1 88 ? 7.083 7.966 -19.238 1.00 80.38 88 SER A C 1
ATOM 677 O O . SER A 1 88 ? 8.034 7.206 -19.060 1.00 80.38 88 SER A O 1
ATOM 679 N N . THR A 1 89 ? 6.026 7.995 -18.434 1.00 86.44 89 THR A N 1
ATOM 680 C CA . THR A 1 89 ? 5.874 7.094 -17.295 1.00 86.44 89 THR A CA 1
ATOM 681 C C . THR A 1 89 ? 4.985 5.926 -17.692 1.00 86.44 89 THR A C 1
ATOM 683 O O . THR A 1 89 ? 3.862 6.134 -18.152 1.00 86.44 89 THR A O 1
ATOM 686 N N . MET A 1 90 ? 5.457 4.699 -17.488 1.00 87.25 90 MET A N 1
ATOM 687 C CA . MET A 1 90 ? 4.670 3.485 -17.708 1.00 87.25 90 MET A CA 1
ATOM 688 C C . MET A 1 90 ? 4.544 2.670 -16.426 1.00 87.25 90 MET A C 1
ATOM 690 O O . MET A 1 90 ? 5.461 2.631 -15.613 1.00 87.25 90 MET A O 1
ATOM 694 N N . THR A 1 91 ? 3.416 1.992 -16.236 1.00 91.88 91 THR A N 1
ATOM 695 C CA . THR A 1 91 ? 3.262 1.012 -15.155 1.00 91.88 91 THR A CA 1
ATOM 696 C C . THR A 1 91 ? 3.897 -0.310 -15.565 1.00 91.88 91 THR A C 1
ATOM 698 O O . THR A 1 91 ? 3.572 -0.839 -16.626 1.00 91.88 91 THR A O 1
ATOM 701 N N . VAL A 1 92 ? 4.754 -0.865 -14.710 1.00 92.31 92 VAL A N 1
ATOM 702 C CA . VAL A 1 92 ? 5.403 -2.173 -14.934 1.00 92.31 92 VAL A CA 1
ATOM 703 C C . VAL A 1 92 ? 4.964 -3.247 -13.957 1.00 92.31 92 VAL A C 1
ATOM 705 O O . VAL A 1 92 ? 5.115 -4.434 -14.229 1.00 92.31 92 VAL A O 1
ATOM 708 N N . PHE A 1 93 ? 4.390 -2.842 -12.829 1.00 94.19 93 PHE A N 1
ATOM 709 C CA . PHE A 1 93 ? 3.821 -3.758 -11.859 1.00 94.19 93 PHE A CA 1
ATOM 710 C C . PHE A 1 93 ? 2.631 -3.101 -11.176 1.00 94.19 93 PHE A C 1
ATOM 712 O O . PHE A 1 93 ? 2.682 -1.929 -10.796 1.00 94.19 93 PHE A O 1
ATOM 719 N N . SER A 1 94 ? 1.561 -3.864 -11.002 1.00 95.56 94 SER A N 1
ATOM 720 C CA . SER A 1 94 ? 0.437 -3.473 -10.168 1.00 95.56 94 SER A CA 1
ATOM 721 C C . SER A 1 94 ? -0.115 -4.707 -9.490 1.00 95.56 94 SER A C 1
ATOM 723 O O . SER A 1 94 ? -0.309 -5.732 -10.138 1.00 95.56 94 SER A O 1
ATOM 725 N N . ASP A 1 95 ? -0.356 -4.589 -8.192 1.00 95.75 95 ASP A N 1
ATOM 726 C CA . ASP A 1 95 ? -0.895 -5.675 -7.391 1.00 95.75 95 ASP A CA 1
ATOM 727 C C . ASP A 1 95 ? -1.750 -5.120 -6.249 1.00 95.75 95 ASP A C 1
ATOM 729 O O . ASP A 1 95 ? -1.704 -3.926 -5.925 1.00 95.75 95 ASP A O 1
ATOM 733 N N . SER A 1 96 ? -2.558 -5.982 -5.649 1.00 94.25 96 SER A N 1
ATOM 734 C CA . SER A 1 96 ? -3.378 -5.680 -4.486 1.00 94.25 96 SER A CA 1
ATOM 735 C C . SER A 1 96 ? -3.236 -6.810 -3.483 1.00 94.25 96 SER A C 1
ATOM 737 O O . SER A 1 96 ? -3.732 -7.909 -3.706 1.00 94.25 96 SER A O 1
ATOM 739 N N . VAL A 1 97 ? -2.592 -6.522 -2.357 1.00 94.25 97 VAL A N 1
ATOM 740 C CA . VAL A 1 97 ? -2.268 -7.533 -1.347 1.00 94.25 97 VAL A CA 1
ATOM 741 C C . VAL A 1 97 ? -3.055 -7.252 -0.079 1.00 94.25 97 VAL A C 1
ATOM 743 O O . VAL A 1 97 ? -3.098 -6.113 0.388 1.00 94.25 97 VAL A O 1
ATOM 746 N N . LYS A 1 98 ? -3.692 -8.281 0.478 1.00 91.75 98 LYS A N 1
ATOM 747 C CA . LYS A 1 98 ? -4.384 -8.177 1.764 1.00 91.75 98 LYS A CA 1
ATOM 748 C C . LYS A 1 98 ? -3.377 -7.853 2.866 1.00 91.75 98 LYS A C 1
ATOM 750 O O . LYS A 1 98 ? -2.287 -8.416 2.894 1.00 91.75 98 LYS A O 1
ATOM 755 N N . ILE A 1 99 ? -3.739 -6.937 3.760 1.00 91.50 99 ILE A N 1
ATOM 756 C CA . ILE A 1 99 ? -2.946 -6.672 4.961 1.00 91.50 99 ILE A CA 1
ATOM 757 C C . ILE A 1 99 ? -3.556 -7.514 6.073 1.00 91.50 99 ILE A C 1
ATOM 759 O O . ILE A 1 99 ? -4.680 -7.256 6.509 1.00 91.50 99 ILE A O 1
ATOM 763 N N . ASP A 1 100 ? -2.833 -8.541 6.504 1.00 89.19 100 ASP A N 1
ATOM 764 C CA . ASP A 1 100 ? -3.314 -9.413 7.568 1.00 89.19 100 ASP A CA 1
ATOM 765 C C . ASP A 1 100 ? -3.566 -8.618 8.852 1.00 89.19 100 ASP A C 1
ATOM 767 O O . ASP A 1 100 ? -2.845 -7.676 9.180 1.00 89.19 100 ASP A O 1
ATOM 771 N N . ASN A 1 101 ? -4.621 -9.002 9.571 1.00 90.81 101 ASN A N 1
ATOM 772 C CA . ASN A 1 101 ? -5.080 -8.361 10.806 1.00 90.81 101 ASN A CA 1
ATOM 773 C C . ASN A 1 101 ? -5.528 -6.892 10.678 1.00 90.81 101 ASN A C 1
ATOM 775 O O . ASN A 1 101 ? -5.832 -6.276 11.699 1.00 90.81 101 ASN A O 1
ATOM 779 N N . LEU A 1 102 ? -5.633 -6.341 9.464 1.00 91.94 102 LEU A N 1
ATOM 780 C CA . LEU A 1 102 ? -6.233 -5.031 9.207 1.00 91.94 102 LEU A CA 1
ATOM 781 C C . LEU A 1 102 ? -7.689 -5.193 8.752 1.00 91.94 102 LEU A C 1
ATOM 783 O O . LEU A 1 102 ? -7.966 -5.712 7.670 1.00 91.94 102 LEU A O 1
ATOM 787 N N . ASN A 1 103 ? -8.640 -4.729 9.556 1.00 91.00 103 ASN A N 1
ATOM 788 C CA . ASN A 1 103 ? -10.067 -4.938 9.313 1.00 91.00 103 ASN A CA 1
ATOM 789 C C . ASN A 1 103 ? -10.876 -3.657 9.498 1.00 91.00 103 ASN A C 1
ATOM 791 O O . ASN A 1 103 ? -10.487 -2.762 10.243 1.00 91.00 103 ASN A O 1
ATOM 795 N N . LEU A 1 104 ? -12.029 -3.584 8.832 1.00 91.44 104 LEU A N 1
ATOM 796 C CA . LEU A 1 104 ? -13.003 -2.522 9.054 1.00 91.44 104 LEU A CA 1
ATOM 797 C C . LEU A 1 104 ? -14.043 -2.975 10.095 1.00 91.44 104 LEU A C 1
ATOM 799 O O . LEU A 1 104 ? -14.849 -3.861 9.814 1.00 91.44 104 LEU A O 1
ATOM 803 N N . VAL A 1 105 ? -14.039 -2.356 11.275 1.00 90.31 105 VAL A N 1
ATOM 804 C CA . VAL A 1 105 ? -14.955 -2.633 12.396 1.00 90.31 105 VAL A CA 1
ATOM 805 C C . VAL A 1 105 ? -15.700 -1.348 12.738 1.00 90.31 105 VAL A C 1
ATOM 807 O O . VAL A 1 105 ? -15.059 -0.350 13.041 1.00 90.31 105 VAL A O 1
ATOM 810 N N . ASP A 1 106 ? -17.033 -1.349 12.661 1.00 88.88 106 ASP A N 1
ATOM 811 C CA . ASP A 1 106 ? -17.876 -0.174 12.958 1.00 88.88 106 ASP A CA 1
ATOM 812 C C . ASP A 1 106 ? -17.367 1.128 12.310 1.00 88.88 106 ASP A C 1
ATOM 814 O O . ASP A 1 106 ? -17.173 2.150 12.966 1.00 88.88 106 ASP A O 1
ATOM 818 N N . ASP A 1 107 ? -17.095 1.066 11.001 1.00 90.50 107 ASP A N 1
ATOM 819 C CA . ASP A 1 107 ? -16.547 2.171 10.202 1.00 90.50 107 ASP A CA 1
ATOM 820 C C . ASP A 1 107 ? -15.144 2.645 10.620 1.00 90.50 107 ASP A C 1
ATOM 822 O O . ASP A 1 107 ? -14.666 3.682 10.158 1.00 90.50 107 ASP A O 1
ATOM 826 N N . LYS A 1 108 ? -14.422 1.884 11.439 1.00 93.25 108 LYS A N 1
ATOM 827 C CA . LYS A 1 108 ? -13.027 2.146 11.803 1.00 93.25 108 LYS A CA 1
ATOM 828 C C . LYS A 1 108 ? -12.106 1.115 11.185 1.00 93.25 108 LYS A C 1
ATOM 830 O O . LYS A 1 108 ? -12.383 -0.078 11.209 1.00 93.25 108 LYS A O 1
ATOM 835 N N . LEU A 1 109 ? -10.998 1.581 10.625 1.00 93.81 109 LEU A N 1
ATOM 836 C CA . LEU A 1 109 ? -9.935 0.718 10.141 1.00 93.81 109 LEU A CA 1
ATOM 837 C C . LEU A 1 109 ? -9.036 0.373 11.320 1.00 93.81 109 LEU A C 1
ATOM 839 O O . LEU A 1 109 ? -8.301 1.230 11.805 1.00 93.81 109 LEU A O 1
ATOM 843 N N . ILE A 1 110 ? -9.109 -0.868 11.769 1.00 93.81 110 ILE A N 1
ATOM 844 C CA . ILE A 1 110 ? -8.445 -1.362 12.963 1.00 93.81 110 ILE A CA 1
ATOM 845 C C . ILE A 1 110 ? -7.389 -2.389 12.570 1.00 93.81 110 ILE A C 1
ATOM 847 O O . ILE A 1 110 ? -7.688 -3.359 11.872 1.00 93.81 110 ILE A O 1
ATOM 851 N N . TYR A 1 111 ? -6.162 -2.190 13.037 1.00 93.50 111 TYR A N 1
ATOM 852 C CA . TYR A 1 111 ? -5.102 -3.185 12.975 1.00 93.50 111 TYR A CA 1
ATOM 853 C C . TYR A 1 111 ? -4.954 -3.888 14.323 1.00 93.50 111 TYR A C 1
ATOM 855 O O . TYR A 1 111 ? -4.782 -3.237 15.353 1.00 93.50 111 TYR A O 1
ATOM 863 N N . LEU A 1 112 ? -4.991 -5.217 14.311 1.00 91.56 112 LEU A N 1
ATOM 864 C CA . LEU A 1 112 ? -4.773 -6.048 15.494 1.00 91.56 112 LEU A CA 1
ATOM 865 C C . LEU A 1 112 ? -3.329 -6.557 15.494 1.00 91.56 112 LEU A C 1
ATOM 867 O O . LEU A 1 112 ? -3.011 -7.587 14.898 1.00 91.56 112 LEU A O 1
ATOM 871 N N . GLY A 1 113 ? -2.444 -5.798 16.137 1.00 86.62 113 GLY A N 1
ATOM 872 C CA . GLY A 1 113 ? -1.032 -6.134 16.281 1.00 86.62 113 GLY A CA 1
ATOM 873 C C . GLY A 1 113 ? -0.732 -6.932 17.549 1.00 86.62 113 GLY A C 1
ATOM 874 O O . GLY A 1 113 ? -1.578 -7.105 18.423 1.00 86.62 113 GLY A O 1
ATOM 875 N N . ALA A 1 114 ? 0.520 -7.374 17.684 1.00 82.25 114 ALA A N 1
ATOM 876 C CA . ALA A 1 114 ? 0.989 -8.052 18.896 1.00 82.25 114 ALA A CA 1
ATOM 877 C C . ALA A 1 114 ? 0.946 -7.146 20.144 1.00 82.25 114 ALA A C 1
ATOM 879 O O . ALA A 1 114 ? 0.781 -7.639 21.256 1.00 82.25 114 ALA A O 1
ATOM 880 N N . GLU A 1 115 ? 1.076 -5.830 19.955 1.00 80.00 115 GLU A N 1
ATOM 881 C CA . GLU A 1 115 ? 1.043 -4.831 21.033 1.00 80.00 115 GLU A CA 1
ATOM 882 C C . GLU A 1 115 ? -0.377 -4.337 21.360 1.00 80.00 115 GLU A C 1
ATOM 884 O O . GLU A 1 115 ? -0.566 -3.587 22.316 1.00 80.00 115 GLU A O 1
ATOM 889 N N . GLY A 1 116 ? -1.382 -4.782 20.598 1.00 86.62 116 GLY A N 1
ATOM 890 C CA . GLY A 1 116 ? -2.780 -4.423 20.791 1.00 86.62 116 GLY A CA 1
ATOM 891 C C . GLY A 1 116 ? -3.438 -3.838 19.545 1.00 86.62 116 GLY A C 1
ATOM 892 O O . GLY A 1 116 ? -2.986 -4.016 18.412 1.00 86.62 116 GLY A O 1
ATOM 893 N N . GLU A 1 117 ? -4.560 -3.169 19.784 1.00 91.69 117 GLU A N 1
ATOM 894 C CA . GLU A 1 117 ? -5.404 -2.580 18.754 1.00 91.69 117 GLU A CA 1
ATOM 895 C C . GLU A 1 117 ? -4.911 -1.183 18.360 1.00 91.69 117 GLU A C 1
ATOM 897 O O . GLU A 1 117 ? -4.751 -0.309 19.213 1.00 91.69 117 GLU A O 1
ATOM 902 N N . VAL A 1 118 ? -4.710 -0.959 17.061 1.00 93.38 118 VAL A N 1
ATOM 903 C CA . VAL A 1 118 ? -4.337 0.343 16.498 1.00 93.38 118 VAL A CA 1
ATOM 904 C C . VAL A 1 118 ? -5.419 0.797 15.527 1.00 93.38 118 VAL A C 1
ATOM 906 O O . VAL A 1 118 ? -5.624 0.198 14.472 1.00 93.38 118 VAL A O 1
ATOM 909 N N . GLU A 1 119 ? -6.097 1.895 15.853 1.00 94.62 119 GLU A N 1
ATOM 910 C CA . GLU A 1 119 ? -6.989 2.564 14.908 1.00 94.62 119 GLU A CA 1
ATOM 911 C C . GLU A 1 119 ? -6.134 3.281 13.853 1.00 94.62 119 GLU A C 1
ATOM 913 O O . GLU A 1 119 ? -5.398 4.212 14.176 1.00 94.62 119 GLU A O 1
ATOM 918 N N . CYS A 1 120 ? -6.231 2.854 12.596 1.00 93.56 120 CYS A N 1
ATOM 919 C CA . CYS A 1 120 ? -5.516 3.396 11.437 1.00 93.56 120 CYS A CA 1
ATOM 920 C C . CYS A 1 120 ? -6.293 4.503 10.702 1.00 93.56 120 CYS A C 1
ATOM 922 O O . CYS A 1 120 ? -5.731 5.250 9.892 1.00 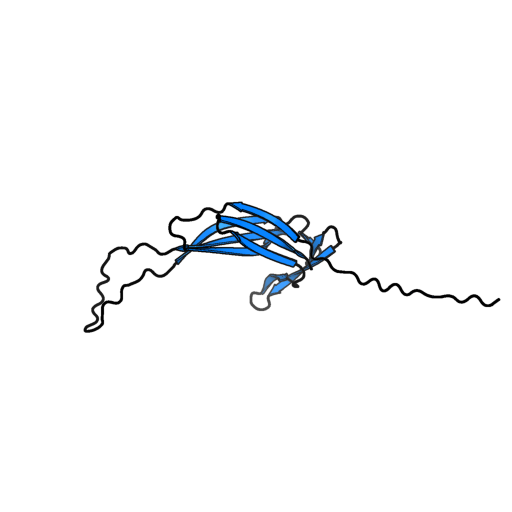93.56 120 CYS A O 1
ATOM 924 N N . GLY A 1 121 ? -7.604 4.588 10.924 1.00 94.06 121 GLY A N 1
ATOM 925 C CA . GLY A 1 121 ? -8.473 5.552 10.261 1.00 94.06 121 GLY A CA 1
ATOM 926 C C . GLY A 1 121 ? -9.951 5.222 10.400 1.00 94.06 121 GLY A C 1
ATOM 927 O O . GLY A 1 121 ? -10.331 4.264 11.067 1.00 94.06 121 GLY A O 1
ATOM 928 N N . THR A 1 122 ? -10.792 6.004 9.732 1.00 93.75 122 THR A N 1
ATOM 929 C CA . THR A 1 122 ? -12.247 5.834 9.748 1.00 93.75 122 THR A CA 1
ATOM 930 C C . THR A 1 122 ? -12.852 6.028 8.365 1.00 93.75 122 THR A C 1
ATOM 932 O O . THR A 1 122 ? -12.347 6.788 7.535 1.00 93.75 122 THR A O 1
ATOM 935 N N . MET A 1 123 ? -13.945 5.328 8.101 1.00 91.12 123 MET A N 1
ATOM 936 C CA . MET A 1 123 ? -14.795 5.543 6.951 1.00 91.12 123 MET A CA 1
ATOM 937 C C . MET A 1 123 ? -15.626 6.802 7.159 1.00 91.12 123 MET A C 1
ATOM 939 O O . MET A 1 123 ? -16.365 6.950 8.125 1.00 91.12 123 MET A O 1
ATOM 943 N N . GLY A 1 124 ? -15.514 7.720 6.210 1.00 87.69 124 GLY A N 1
ATOM 944 C CA . GLY A 1 124 ? -16.335 8.917 6.157 1.00 87.69 124 GLY A CA 1
ATOM 945 C C . GLY A 1 124 ? -16.903 9.135 4.767 1.00 87.69 124 GLY A C 1
ATOM 946 O O . GLY A 1 124 ? -16.700 8.347 3.844 1.00 87.69 124 GLY A O 1
ATOM 947 N N . VAL A 1 125 ? -17.596 10.255 4.600 1.00 86.44 125 VAL A N 1
ATOM 948 C CA . VAL A 1 125 ? -18.062 10.724 3.296 1.00 86.44 125 VAL A CA 1
ATOM 949 C C . VAL A 1 125 ? -17.360 12.035 2.987 1.00 86.44 125 VAL A C 1
ATOM 951 O O . VAL A 1 125 ? -17.417 12.990 3.764 1.00 86.44 125 VAL A O 1
ATOM 954 N N . THR A 1 126 ? -16.686 12.102 1.842 1.00 82.44 126 THR A N 1
ATOM 955 C CA . THR A 1 126 ? -16.056 13.356 1.412 1.00 82.44 126 THR A CA 1
ATOM 956 C C . THR A 1 126 ? -17.118 14.405 1.111 1.00 82.44 126 THR A C 1
ATOM 958 O O . THR A 1 126 ? -18.088 14.144 0.402 1.00 82.44 126 THR A O 1
ATOM 961 N N . ARG A 1 127 ? -16.918 15.637 1.593 1.00 81.19 127 ARG A N 1
ATOM 962 C CA . ARG A 1 127 ? -17.868 16.738 1.351 1.00 81.19 127 ARG A CA 1
ATOM 963 C C . ARG A 1 127 ? -18.005 17.099 -0.132 1.00 81.19 127 ARG A C 1
ATOM 965 O O . ARG A 1 127 ? -19.095 17.448 -0.568 1.00 81.19 127 ARG A O 1
ATOM 972 N N . ILE A 1 128 ? -16.907 17.009 -0.888 1.00 85.75 128 ILE A N 1
ATOM 973 C CA . ILE A 1 128 ? -16.839 17.433 -2.295 1.00 85.75 128 ILE A CA 1
ATOM 974 C C . ILE A 1 128 ? -17.496 16.397 -3.209 1.00 85.75 128 ILE A C 1
ATOM 976 O O . ILE A 1 128 ? -18.379 16.730 -3.991 1.00 85.75 128 ILE A O 1
ATOM 980 N N . PHE A 1 129 ? -17.089 15.132 -3.093 1.00 85.31 129 PHE A N 1
ATOM 981 C CA . PHE A 1 129 ? -17.543 14.083 -4.006 1.00 85.31 129 PHE A CA 1
ATOM 982 C C . PHE A 1 129 ? -18.756 13.312 -3.487 1.00 85.31 129 PHE A C 1
ATOM 984 O O . PHE A 1 129 ? -19.343 12.551 -4.250 1.00 85.31 129 PHE A O 1
ATOM 991 N N . LYS A 1 130 ? -19.138 13.501 -2.214 1.00 88.00 130 LYS A N 1
ATOM 992 C CA . LYS A 1 130 ? -20.227 12.779 -1.535 1.00 88.00 130 LYS A CA 1
ATOM 993 C C . LYS A 1 130 ? -20.101 11.257 -1.670 1.00 88.00 130 LYS A C 1
ATOM 995 O O . LYS A 1 130 ? -21.099 10.550 -1.753 1.00 88.00 130 LYS A O 1
ATOM 1000 N N . LYS A 1 131 ? -18.862 10.759 -1.708 1.00 85.69 131 LYS A N 1
ATOM 1001 C CA . LYS A 1 131 ? -18.546 9.331 -1.814 1.00 85.69 131 LYS A CA 1
ATOM 1002 C C . LYS A 1 131 ? -17.923 8.822 -0.514 1.00 85.69 131 LYS A C 1
ATOM 1004 O O . LYS A 1 131 ? -17.177 9.591 0.108 1.00 85.69 131 LYS A O 1
ATOM 1009 N N . PRO A 1 132 ? -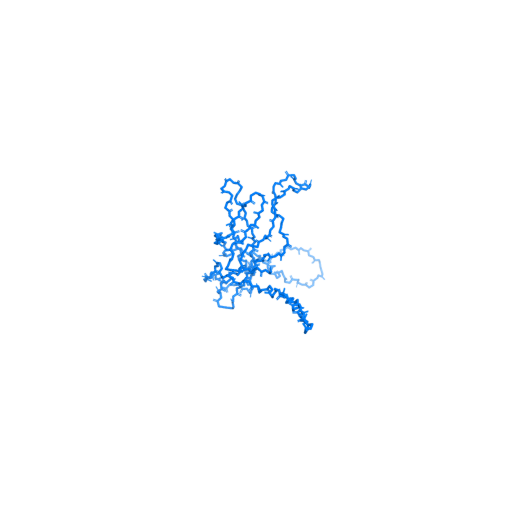18.186 7.556 -0.130 1.00 84.62 132 PRO A N 1
ATOM 1010 C CA . PRO A 1 132 ? -17.453 6.884 0.934 1.00 84.62 132 PRO A CA 1
ATOM 1011 C C . PRO A 1 132 ? -15.948 6.992 0.692 1.00 84.62 132 PRO A C 1
ATOM 1013 O O . PRO A 1 132 ? -15.466 6.848 -0.433 1.00 84.62 132 PRO A O 1
ATOM 1016 N N . THR A 1 133 ? -15.193 7.337 1.722 1.00 88.19 133 THR A N 1
ATOM 1017 C CA . THR A 1 133 ? -13.748 7.544 1.642 1.00 88.19 133 THR A CA 1
ATOM 1018 C C . THR A 1 133 ? -13.118 7.169 2.968 1.00 88.19 133 THR A C 1
ATOM 1020 O O . THR A 1 133 ? -13.589 7.585 4.024 1.00 88.19 133 THR A O 1
ATOM 1023 N N . LEU A 1 134 ? -12.035 6.404 2.891 1.00 89.19 134 LEU A N 1
ATOM 1024 C CA . LEU A 1 134 ? -11.204 6.100 4.041 1.00 89.19 134 LEU A CA 1
ATOM 1025 C C . LEU A 1 134 ? -10.380 7.335 4.422 1.00 89.19 134 LEU A C 1
ATOM 1027 O O . LEU A 1 134 ? -9.592 7.839 3.620 1.00 89.19 134 LEU A O 1
ATOM 1031 N N . LEU A 1 135 ? -10.560 7.809 5.648 1.00 90.31 135 LEU A N 1
ATOM 1032 C CA . LEU A 1 135 ? -9.812 8.902 6.252 1.00 90.31 135 LEU A CA 1
ATOM 1033 C C . LEU A 1 135 ? -8.770 8.305 7.199 1.00 90.31 135 LEU A C 1
ATOM 1035 O O . LEU A 1 135 ? -9.104 7.836 8.284 1.00 90.31 135 LEU A O 1
ATOM 1039 N N . LEU A 1 136 ? -7.510 8.295 6.770 1.00 92.56 136 LEU A N 1
ATOM 1040 C CA . LEU A 1 136 ? -6.395 7.797 7.579 1.00 92.56 136 LEU A CA 1
ATOM 1041 C C . LEU A 1 136 ? -6.029 8.819 8.659 1.00 92.56 136 LEU A C 1
ATOM 1043 O O . LEU A 1 136 ? -5.967 10.017 8.378 1.00 92.56 136 LEU A O 1
ATOM 1047 N N . ASN A 1 137 ? -5.751 8.352 9.875 1.00 92.06 137 ASN A N 1
ATOM 1048 C CA . ASN A 1 137 ? -5.408 9.217 11.012 1.00 92.06 137 ASN A CA 1
ATOM 1049 C C . ASN A 1 137 ? -3.890 9.405 11.218 1.00 92.06 137 ASN A C 1
ATOM 1051 O O . ASN A 1 137 ? -3.482 10.227 12.032 1.00 92.06 137 ASN A O 1
ATOM 1055 N N . GLY A 1 138 ? -3.055 8.686 10.460 1.00 91.81 138 GLY A N 1
ATOM 1056 C CA . GLY A 1 138 ? -1.592 8.780 10.519 1.00 91.81 138 GLY A CA 1
ATOM 1057 C C . GLY A 1 138 ? -0.909 7.787 11.465 1.00 91.81 138 GLY A C 1
ATOM 1058 O O . GLY A 1 138 ? 0.325 7.745 11.478 1.00 91.81 138 GLY A O 1
ATOM 1059 N N . ASN A 1 139 ? -1.677 6.965 12.188 1.00 93.19 139 ASN A N 1
ATOM 1060 C CA . ASN A 1 139 ? -1.146 5.899 13.046 1.00 93.19 139 ASN A CA 1
ATOM 1061 C C . ASN A 1 139 ? -0.628 4.712 12.236 1.00 93.19 139 ASN A C 1
ATOM 1063 O O . ASN A 1 139 ? 0.239 3.987 12.700 1.00 93.19 139 ASN A O 1
ATOM 1067 N N . CYS A 1 140 ? -1.134 4.531 11.015 1.00 93.81 140 CYS A N 1
ATOM 1068 C CA . CYS A 1 140 ? -0.710 3.466 10.117 1.00 93.81 140 CYS A CA 1
ATOM 1069 C C . CYS A 1 140 ? -0.229 4.040 8.786 1.00 93.81 140 CYS A C 1
ATOM 1071 O O . CYS A 1 140 ? -0.829 4.967 8.231 1.00 93.81 140 CYS A O 1
ATOM 1073 N N . LYS A 1 141 ? 0.853 3.478 8.252 1.00 94.62 141 LYS A N 1
ATOM 1074 C CA . LYS A 1 141 ? 1.479 3.905 6.999 1.00 94.62 141 LYS A CA 1
ATOM 1075 C C . LYS A 1 141 ? 1.847 2.694 6.150 1.00 94.62 141 LYS A C 1
ATOM 1077 O O . LYS A 1 141 ? 2.228 1.656 6.675 1.00 94.62 141 LYS A O 1
ATOM 1082 N N . LEU A 1 142 ? 1.763 2.862 4.833 1.00 95.31 142 LEU A N 1
ATOM 1083 C CA . LEU A 1 142 ? 2.398 1.970 3.871 1.00 95.31 142 LEU A CA 1
ATOM 1084 C C . LEU A 1 142 ? 3.618 2.668 3.280 1.00 95.31 142 LEU A C 1
ATOM 1086 O O . LEU A 1 142 ? 3.533 3.812 2.827 1.00 95.31 142 LEU A O 1
ATOM 1090 N N . GLU A 1 143 ? 4.739 1.968 3.267 1.00 95.50 143 GLU A N 1
ATOM 1091 C CA . GLU A 1 143 ? 5.950 2.371 2.569 1.00 95.50 143 GLU A CA 1
ATOM 1092 C C . GLU A 1 143 ? 6.238 1.364 1.470 1.00 95.50 143 GLU A C 1
ATOM 1094 O O . GLU A 1 143 ? 6.213 0.162 1.706 1.00 95.50 143 GLU A O 1
ATOM 1099 N N . ALA A 1 144 ? 6.492 1.853 0.260 1.00 96.06 144 ALA A N 1
ATOM 1100 C CA . ALA A 1 144 ? 6.901 1.027 -0.863 1.00 96.06 144 ALA A CA 1
ATOM 1101 C C . ALA A 1 144 ? 8.276 1.487 -1.330 1.00 96.06 144 ALA A C 1
ATOM 1103 O O . ALA A 1 144 ? 8.495 2.676 -1.569 1.00 96.06 144 ALA A O 1
ATOM 1104 N N . ASN A 1 145 ? 9.197 0.545 -1.465 1.00 94.94 145 ASN A N 1
ATOM 1105 C CA . ASN A 1 145 ? 10.542 0.798 -1.947 1.00 94.94 145 ASN A CA 1
ATOM 1106 C C . ASN A 1 145 ? 10.898 -0.226 -3.019 1.00 94.94 145 ASN A C 1
ATOM 1108 O O . ASN A 1 145 ? 10.568 -1.403 -2.886 1.00 94.94 145 ASN A O 1
ATOM 1112 N N . VAL A 1 146 ? 11.580 0.224 -4.068 1.00 93.38 146 VAL A N 1
ATOM 1113 C CA . VAL A 1 146 ? 12.180 -0.665 -5.060 1.00 93.38 146 VAL A CA 1
ATOM 1114 C C . VAL A 1 146 ? 13.686 -0.488 -5.002 1.00 93.38 146 VAL A C 1
ATOM 1116 O O . VAL A 1 146 ? 14.211 0.615 -5.161 1.00 93.38 146 VAL A O 1
ATOM 1119 N N . SER A 1 147 ? 14.385 -1.588 -4.742 1.00 90.19 147 SER A N 1
ATOM 1120 C CA . SER A 1 147 ? 15.839 -1.600 -4.687 1.00 90.19 147 SER A CA 1
ATOM 1121 C C . SER A 1 147 ? 16.443 -1.466 -6.088 1.00 90.19 147 SER A C 1
ATOM 1123 O O . SER A 1 147 ? 15.809 -1.765 -7.098 1.00 90.19 147 SER A O 1
ATOM 1125 N N . ARG A 1 148 ? 17.736 -1.128 -6.164 1.00 82.94 148 ARG A N 1
ATOM 1126 C CA . ARG A 1 148 ? 18.482 -1.095 -7.439 1.00 82.94 148 ARG A CA 1
ATOM 1127 C C . ARG A 1 148 ? 18.530 -2.440 -8.177 1.00 82.94 148 ARG A C 1
ATOM 1129 O O . ARG A 1 148 ? 18.922 -2.470 -9.336 1.00 82.94 148 ARG A O 1
ATOM 1136 N N . LYS A 1 149 ? 18.194 -3.545 -7.506 1.00 85.38 149 LYS A N 1
ATOM 1137 C CA . LYS A 1 149 ? 18.128 -4.889 -8.098 1.00 85.38 149 LYS A CA 1
ATOM 1138 C C . LYS A 1 149 ? 16.719 -5.242 -8.602 1.00 85.38 149 LYS A C 1
ATOM 1140 O O . LYS A 1 149 ? 16.493 -6.396 -8.947 1.00 85.38 149 LYS A O 1
ATOM 1145 N N . GLY A 1 150 ? 15.783 -4.287 -8.609 1.00 87.69 150 GLY A N 1
ATOM 1146 C CA . GLY A 1 150 ? 14.389 -4.513 -9.003 1.00 87.69 150 GLY A CA 1
ATOM 1147 C C . GLY A 1 150 ? 13.574 -5.252 -7.940 1.00 87.69 150 GLY A C 1
ATOM 1148 O O . GLY A 1 150 ? 12.581 -5.898 -8.250 1.00 87.69 150 GLY A O 1
ATOM 1149 N N . GLU A 1 151 ? 13.999 -5.215 -6.677 1.00 93.31 151 GLU A N 1
ATOM 1150 C CA . GLU A 1 151 ? 13.272 -5.863 -5.584 1.00 93.31 151 GLU A CA 1
ATOM 1151 C C . GLU A 1 151 ? 12.313 -4.866 -4.941 1.00 93.31 151 GLU A C 1
ATOM 1153 O O . GLU A 1 151 ? 12.748 -3.889 -4.331 1.00 93.31 151 GLU A O 1
ATOM 1158 N N . LEU A 1 152 ? 11.017 -5.117 -5.085 1.00 94.75 152 LEU A N 1
ATOM 1159 C CA . LEU A 1 152 ? 9.946 -4.372 -4.446 1.00 94.75 152 LEU A CA 1
ATOM 1160 C C . LEU A 1 152 ? 9.728 -4.906 -3.030 1.00 94.75 152 LEU A C 1
ATOM 1162 O O . LEU A 1 152 ? 9.460 -6.091 -2.835 1.00 94.75 152 LEU A O 1
ATOM 1166 N N . THR A 1 153 ? 9.790 -4.012 -2.052 1.00 96.25 153 THR A N 1
ATOM 1167 C CA . THR A 1 153 ? 9.388 -4.270 -0.668 1.00 96.25 153 THR A CA 1
ATOM 1168 C C . THR A 1 153 ? 8.313 -3.271 -0.275 1.00 96.25 153 THR A C 1
ATOM 1170 O O . THR A 1 153 ? 8.486 -2.063 -0.454 1.00 96.25 153 THR A O 1
ATOM 1173 N N . VAL A 1 154 ? 7.199 -3.777 0.248 1.00 95.94 154 VAL A N 1
ATOM 1174 C CA . VAL A 1 154 ? 6.122 -2.966 0.812 1.00 95.94 154 VAL A CA 1
ATOM 1175 C C . VAL A 1 154 ? 5.982 -3.300 2.288 1.00 95.94 154 VAL A C 1
ATOM 1177 O O . VAL A 1 154 ? 5.782 -4.461 2.652 1.00 95.94 154 VAL A O 1
ATOM 1180 N N . THR A 1 155 ? 6.075 -2.273 3.123 1.00 95.62 155 THR A N 1
ATOM 1181 C CA . THR A 1 155 ? 6.044 -2.375 4.581 1.00 95.62 155 THR A CA 1
ATOM 1182 C C . THR A 1 155 ? 4.847 -1.609 5.122 1.00 95.62 155 THR A C 1
ATOM 1184 O O . THR A 1 155 ? 4.625 -0.447 4.779 1.00 95.62 155 THR A O 1
ATOM 1187 N N . PHE A 1 156 ? 4.071 -2.266 5.971 1.00 94.62 156 PHE A N 1
ATOM 1188 C CA . PHE A 1 156 ? 3.045 -1.663 6.803 1.00 94.62 156 PHE A CA 1
ATOM 1189 C C . PHE A 1 156 ? 3.650 -1.303 8.161 1.00 94.62 156 PHE A C 1
ATOM 1191 O O . PHE A 1 156 ? 4.300 -2.136 8.785 1.00 94.62 156 PHE A O 1
ATOM 1198 N N . ILE A 1 157 ? 3.460 -0.062 8.595 1.00 93.50 157 ILE A N 1
ATOM 1199 C CA . ILE A 1 157 ? 4.070 0.501 9.802 1.00 93.50 157 ILE A CA 1
ATOM 1200 C C . ILE A 1 157 ? 2.961 1.063 10.685 1.00 93.50 157 ILE A C 1
ATOM 1202 O O . ILE A 1 157 ? 2.164 1.869 10.197 1.00 93.50 157 ILE A O 1
ATOM 1206 N N . THR A 1 158 ? 2.932 0.689 11.963 1.00 92.44 158 THR A N 1
ATOM 1207 C CA . THR A 1 158 ? 2.084 1.314 12.992 1.00 92.44 158 THR A CA 1
ATOM 1208 C C . THR A 1 158 ? 2.894 2.249 13.886 1.00 92.44 158 THR A C 1
ATOM 1210 O O . THR A 1 158 ? 4.118 2.163 13.916 1.00 92.44 158 THR A O 1
ATOM 1213 N N . LYS A 1 159 ? 2.232 3.158 14.600 1.00 84.56 159 LYS A N 1
ATOM 1214 C CA . LYS A 1 159 ? 2.834 4.109 15.543 1.00 84.56 159 LYS A CA 1
ATOM 1215 C C . LYS A 1 159 ? 2.064 4.153 16.849 1.00 84.56 159 LYS A C 1
ATOM 1217 O O . LYS A 1 159 ? 0.840 3.904 16.795 1.00 84.56 159 LYS A O 1
#

Solvent-accessible surface area (backbone atoms only — not comparable to full-atom values): 9808 Å² total; per-residue (Å²): 137,88,83,82,83,81,82,79,80,77,79,79,77,78,78,76,69,60,51,76,44,80,67,44,77,47,77,50,75,74,63,98,61,52,80,48,76,49,48,46,48,42,85,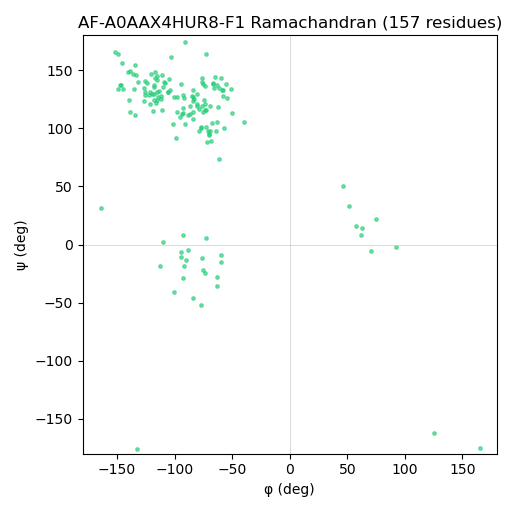43,70,42,85,86,78,51,48,38,27,40,39,37,39,31,34,29,39,30,56,58,74,79,83,78,70,80,79,87,69,96,66,98,84,67,82,84,72,77,83,66,57,64,74,42,79,43,80,63,42,74,52,73,41,67,44,83,58,40,41,65,54,96,56,26,34,35,32,62,51,96,94,43,81,42,70,29,26,34,60,43,65,40,88,86,77,69,40,83,39,80,44,70,71,71,34,46,47,63,46,41,46,60,46,99,86,34,38,36,41,30,35,39,35,40,93

Sequence (159 aa):
MKKTLIAALVLATSIANAAEVTVLKTTVPTTARAYNQTAYAKFAIDFDTKETAAKILVTEEIFNEWDGTPGHYPFPNGPWSPNRPMPSTMTVFSDSVKIDNLNLVDDKLIYLGAEGEVECGTMGVTRIFKKPTLLLNGNCKLEANVSRKGELTVTFITK